Protein AF-A0A2D0PN20-F1 (afdb_monomer)

Nearest PDB structures (foldseek):
  1emr-assembly1_A  TM=6.511E-01  e=1.820E-01  Homo sapiens
  1pvh-assembly2_D  TM=5.174E-01  e=8.884E-02  Homo sapiens
  1cd9-assembly1_C  TM=5.847E-01  e=3.552E-01  Homo sapiens
  1f6f-assembly1_A  TM=6.148E-01  e=8.808E-01  Ovis aries
  8g04-assembly1_A  TM=5.103E-01  e=4.100E-01  Homo sapiens

Solvent-accessible surface area (backbone atoms only — not comparable to full-atom values): 10535 Å² total; per-residue (Å²): 135,88,81,82,86,83,80,88,82,82,89,74,88,82,78,100,80,84,84,82,83,77,60,65,65,61,40,36,41,52,45,42,54,51,48,54,52,43,43,54,54,50,53,50,46,58,71,67,55,81,62,95,54,74,77,84,81,61,68,47,72,62,36,49,66,59,83,89,50,59,67,76,56,31,28,32,36,45,28,27,20,52,53,37,50,50,55,50,50,52,55,45,58,78,45,26,70,77,68,54,83,44,70,70,57,50,54,49,51,51,52,44,49,47,44,57,67,68,61,39,54,82,38,40,49,82,73,29,39,70,47,92,75,60,69,86,85,80,82,58,94,43,68,70,51,36,46,36,50,51,51,26,47,53,55,24,45,48,53,29,48,52,53,49,46,61,74,48,61,60,78,75,78,78,129

Secondary structure (DSSP, 8-state):
---PPPPP-------TT----SHHHHHHHHHHHHHHHHHHHHHHHHHH----S---S---GGG---TTS-HHHHHHHHHHHHHHHHHHHHHHHHTHHHH---HHHHHHHHHHHHIIIIISHHHHHHHT---SSPPPP---SSHHHHHHHHHHHHHHHHHHHHHHHHHT-------

pLDDT: mean 77.94, std 18.38, range [28.38, 95.31]

Organism: Ictalurus punctatus (NCBI:txid7998)

Structure (mmCIF, N/CA/C/O backbone):
data_AF-A0A2D0PN20-F1
#
_entry.id   AF-A0A2D0PN20-F1
#
loop_
_atom_site.group_PDB
_atom_site.id
_atom_site.type_symbol
_atom_site.label_atom_id
_atom_site.label_alt_id
_atom_site.label_comp_id
_atom_site.label_asym_id
_atom_site.label_entity_id
_atom_site.label_seq_id
_atom_site.pdbx_PDB_ins_code
_atom_site.Cartn_x
_atom_site.Cartn_y
_atom_site.Cartn_z
_atom_site.occupancy
_atom_site.B_iso_or_equiv
_atom_site.auth_seq_id
_atom_site.auth_comp_id
_atom_site.auth_asym_id
_atom_site.auth_atom_id
_atom_site.pdbx_PDB_model_num
ATOM 1 N N . MET A 1 1 ? 5.481 -19.604 -52.272 1.00 35.75 1 MET A N 1
ATOM 2 C CA . MET A 1 1 ? 6.838 -19.919 -51.762 1.00 35.75 1 MET A CA 1
ATOM 3 C C . MET A 1 1 ? 7.525 -18.580 -51.508 1.00 35.75 1 MET A C 1
ATOM 5 O O . MET A 1 1 ? 7.589 -17.804 -52.445 1.00 35.75 1 MET A O 1
ATOM 9 N N . LYS A 1 2 ? 7.592 -18.140 -50.236 1.00 34.41 2 LYS A N 1
ATOM 10 C CA . LYS A 1 2 ? 8.818 -17.993 -49.400 1.00 34.41 2 LYS A CA 1
ATOM 11 C C . LYS A 1 2 ? 9.885 -17.105 -50.079 1.00 34.41 2 LYS A C 1
ATOM 13 O O . LYS A 1 2 ? 10.262 -17.410 -51.193 1.00 34.41 2 LYS A O 1
ATOM 18 N N . SER A 1 3 ? 10.454 -16.057 -49.487 1.00 28.38 3 SER A N 1
ATOM 19 C CA . SER A 1 3 ? 10.597 -15.696 -48.075 1.00 28.38 3 SER A CA 1
ATOM 20 C C . SER A 1 3 ? 10.921 -14.203 -47.955 1.00 28.38 3 SER A C 1
ATOM 22 O O . SER A 1 3 ? 11.644 -13.651 -48.781 1.00 28.38 3 SER A O 1
ATOM 24 N N . THR A 1 4 ? 10.378 -13.592 -46.909 1.00 35.66 4 THR 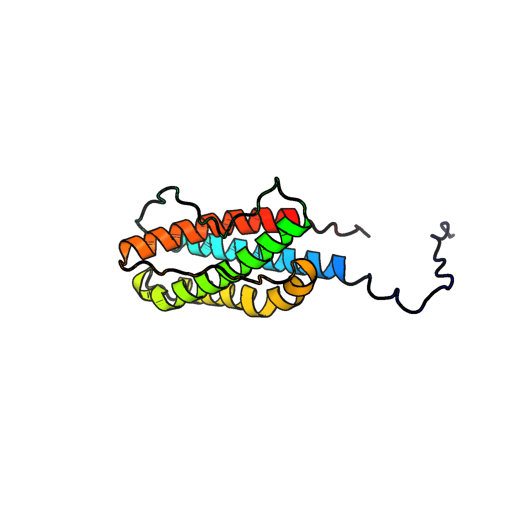A N 1
ATOM 25 C CA . THR A 1 4 ? 10.538 -12.210 -46.456 1.00 35.66 4 THR A CA 1
ATOM 26 C C . THR A 1 4 ? 11.979 -11.908 -46.033 1.00 35.66 4 THR A C 1
ATOM 28 O O . THR A 1 4 ? 12.693 -12.791 -45.553 1.00 35.66 4 THR A O 1
ATOM 31 N N . ALA A 1 5 ? 12.381 -10.652 -46.234 1.00 36.41 5 ALA A N 1
ATOM 32 C CA . ALA A 1 5 ? 13.691 -10.090 -45.936 1.00 36.41 5 ALA A CA 1
ATOM 33 C C . ALA A 1 5 ? 14.090 -10.238 -44.458 1.00 36.41 5 ALA A C 1
ATOM 35 O O . ALA A 1 5 ? 13.282 -10.030 -43.554 1.00 36.41 5 ALA A O 1
ATOM 36 N N . GLY A 1 6 ? 15.357 -10.596 -44.241 1.00 30.31 6 GLY A N 1
ATOM 37 C CA . GLY A 1 6 ? 15.961 -10.778 -42.929 1.00 30.31 6 GLY A CA 1
ATOM 38 C C . GLY A 1 6 ? 16.203 -9.454 -42.209 1.00 30.31 6 GLY A C 1
ATOM 39 O O . GLY A 1 6 ? 16.806 -8.532 -42.756 1.00 30.31 6 GLY A O 1
ATOM 40 N N . ILE A 1 7 ? 15.758 -9.396 -40.956 1.00 39.28 7 ILE A N 1
ATOM 41 C CA . ILE A 1 7 ? 16.141 -8.366 -39.996 1.00 39.28 7 ILE A CA 1
ATOM 42 C C . ILE A 1 7 ? 17.570 -8.666 -39.527 1.00 39.28 7 ILE A C 1
ATOM 44 O O . ILE A 1 7 ? 17.903 -9.783 -39.129 1.00 39.28 7 ILE A O 1
ATOM 48 N N . GLN A 1 8 ? 18.416 -7.644 -39.633 1.00 37.28 8 GLN A N 1
ATOM 49 C CA . GLN A 1 8 ? 19.824 -7.626 -39.255 1.00 37.28 8 GLN A CA 1
ATOM 50 C C . GLN A 1 8 ? 20.037 -8.114 -37.816 1.00 37.28 8 GLN A C 1
ATOM 52 O O . GLN A 1 8 ? 19.572 -7.495 -36.865 1.00 37.28 8 GLN A O 1
ATOM 57 N N . THR A 1 9 ? 20.829 -9.173 -37.660 1.00 39.31 9 THR A N 1
ATOM 58 C CA . THR A 1 9 ? 21.529 -9.483 -36.407 1.00 39.31 9 THR A CA 1
ATOM 59 C C . THR A 1 9 ? 23.022 -9.359 -36.684 1.00 39.31 9 THR A C 1
ATOM 61 O O . THR A 1 9 ? 23.657 -10.290 -37.171 1.00 39.31 9 THR A O 1
ATOM 64 N N . LEU A 1 10 ? 23.577 -8.175 -36.430 1.00 37.03 10 LEU A N 1
ATOM 65 C CA . LEU A 1 10 ? 25.018 -7.923 -36.433 1.00 37.03 10 LEU A CA 1
ATOM 66 C C . LEU A 1 10 ? 25.465 -7.730 -34.981 1.00 37.03 10 LEU A C 1
ATOM 68 O O . LEU A 1 10 ? 25.629 -6.614 -34.501 1.00 37.03 10 LEU A O 1
ATOM 72 N N . CYS A 1 11 ? 25.670 -8.843 -34.275 1.00 35.62 11 CYS A N 1
ATOM 73 C CA . CYS A 1 11 ? 26.543 -8.871 -33.105 1.00 35.62 11 CYS A CA 1
ATOM 74 C C . CYS A 1 11 ? 27.987 -8.965 -33.610 1.00 35.62 11 CYS A C 1
ATOM 76 O O . CYS A 1 11 ? 28.520 -10.061 -33.768 1.00 35.62 11 CYS A O 1
ATOM 78 N N . PHE A 1 12 ? 28.615 -7.824 -33.901 1.00 34.50 12 PHE A N 1
ATOM 79 C CA . PHE A 1 12 ? 30.047 -7.762 -34.196 1.00 34.50 12 PHE A CA 1
ATOM 80 C C . PHE A 1 12 ? 30.792 -7.067 -33.051 1.00 34.50 12 PHE A C 1
ATOM 82 O O . PHE A 1 12 ? 30.766 -5.851 -32.907 1.00 34.50 12 PHE A O 1
ATOM 89 N N . VAL A 1 13 ? 31.391 -7.919 -32.216 1.00 42.25 13 VAL A N 1
ATOM 90 C CA . VAL A 1 13 ? 32.684 -7.795 -31.526 1.00 42.25 13 VAL A CA 1
ATOM 91 C C . VAL A 1 13 ? 33.140 -6.374 -31.173 1.00 42.25 13 VAL A C 1
ATOM 93 O O . VAL A 1 13 ? 33.727 -5.701 -32.010 1.00 42.25 13 VAL A O 1
ATOM 96 N N . LEU A 1 14 ? 32.990 -5.990 -29.898 1.00 34.03 14 LEU A N 1
ATOM 97 C CA . LEU A 1 14 ? 34.006 -5.291 -29.092 1.00 34.03 14 LEU A CA 1
ATOM 98 C C . LEU A 1 14 ? 33.552 -5.250 -27.617 1.00 34.03 14 LEU A C 1
ATOM 100 O O . LEU A 1 14 ? 32.503 -4.709 -27.289 1.00 34.03 14 LEU A O 1
ATOM 104 N N . SER A 1 15 ? 34.399 -5.780 -26.731 1.00 34.94 15 SER A N 1
ATOM 105 C CA . SER A 1 15 ? 34.344 -5.723 -25.257 1.00 34.94 15 SER A CA 1
ATOM 106 C C . SER A 1 15 ? 33.316 -6.609 -24.515 1.00 34.94 15 SER A C 1
ATOM 108 O O . SER A 1 15 ? 32.113 -6.620 -24.753 1.00 34.94 15 SER A O 1
ATOM 110 N N . VAL A 1 16 ? 33.854 -7.381 -23.573 1.00 40.75 16 VAL A N 1
ATOM 111 C CA . VAL A 1 16 ? 33.276 -8.518 -22.838 1.00 40.75 16 VAL A CA 1
ATOM 112 C C . VAL A 1 16 ? 32.323 -8.069 -21.715 1.00 40.75 16 VAL A C 1
ATOM 114 O O . VAL A 1 16 ? 32.482 -8.478 -20.577 1.00 40.75 16 VAL A O 1
ATOM 117 N N . ASN A 1 17 ? 31.340 -7.200 -21.977 1.00 38.25 17 ASN A N 1
ATOM 118 C CA . ASN A 1 17 ? 30.408 -6.772 -20.913 1.00 38.25 17 ASN A CA 1
ATOM 119 C C . ASN A 1 17 ? 28.983 -6.405 -21.363 1.00 38.25 17 ASN A C 1
ATOM 121 O O . ASN A 1 17 ? 28.275 -5.710 -20.641 1.00 38.25 17 ASN A O 1
ATOM 125 N N . LEU A 1 18 ? 28.521 -6.881 -22.523 1.00 39.91 18 LEU A N 1
ATOM 126 C CA . LEU A 1 18 ? 27.201 -6.515 -23.058 1.00 39.91 18 LEU A CA 1
ATOM 127 C C . LEU A 1 18 ? 26.315 -7.74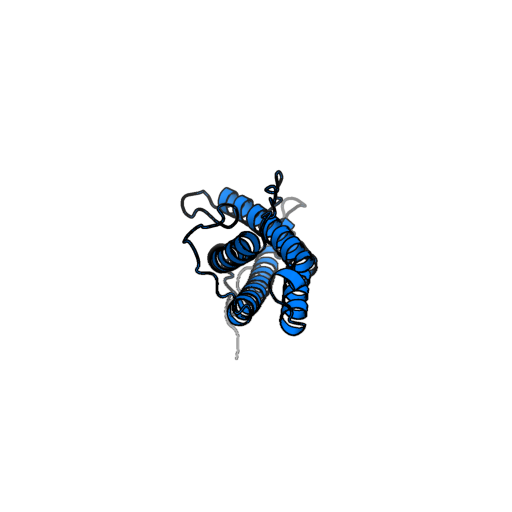2 -23.349 1.00 39.91 18 LEU A C 1
ATOM 129 O O . LEU A 1 18 ? 25.918 -7.998 -24.480 1.00 39.91 18 LEU A O 1
ATOM 133 N N . CYS A 1 19 ? 26.002 -8.524 -22.313 1.00 32.38 19 CYS A N 1
ATOM 134 C CA . CYS A 1 19 ? 24.980 -9.584 -22.372 1.00 32.38 19 CYS A CA 1
ATOM 135 C C . CYS A 1 19 ? 24.057 -9.594 -21.137 1.00 32.38 19 CYS A C 1
ATOM 137 O O . CYS A 1 19 ? 23.606 -10.644 -20.695 1.00 32.38 19 CYS A O 1
ATOM 139 N N . THR A 1 20 ? 23.745 -8.422 -20.576 1.00 39.88 20 THR A N 1
ATOM 140 C CA . THR A 1 20 ? 22.817 -8.262 -19.434 1.00 39.88 20 THR A CA 1
ATOM 141 C C . THR A 1 20 ? 21.672 -7.287 -19.733 1.00 39.88 20 THR A C 1
ATOM 143 O O . THR A 1 20 ? 21.263 -6.518 -18.870 1.00 39.88 20 THR A O 1
ATOM 146 N N . LEU A 1 21 ? 21.133 -7.288 -20.958 1.00 41.19 21 LEU A N 1
ATOM 147 C CA . LEU A 1 21 ? 20.121 -6.303 -21.384 1.00 41.19 21 LEU A CA 1
ATOM 148 C C . LEU A 1 21 ? 18.813 -6.894 -21.938 1.00 41.19 21 LEU A C 1
ATOM 150 O O . LEU A 1 21 ? 18.095 -6.216 -22.663 1.00 41.19 21 LEU A O 1
ATOM 154 N N . THR A 1 22 ? 18.444 -8.122 -21.559 1.00 45.03 22 THR A N 1
ATOM 155 C CA . THR A 1 22 ? 17.122 -8.698 -21.900 1.00 45.03 22 THR A CA 1
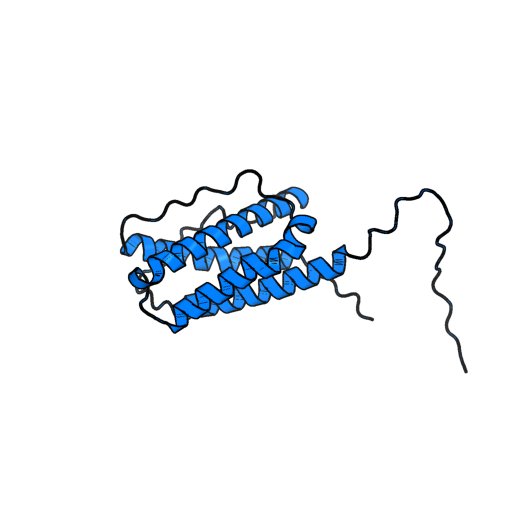ATOM 156 C C . THR A 1 22 ? 16.210 -8.966 -20.697 1.00 45.03 22 THR A C 1
ATOM 158 O O . THR A 1 22 ? 15.056 -9.332 -20.891 1.00 45.03 22 THR A O 1
ATOM 161 N N . ALA A 1 23 ? 16.672 -8.742 -19.460 1.00 47.22 23 ALA A N 1
ATOM 162 C CA . ALA A 1 23 ? 15.875 -8.995 -18.250 1.00 47.22 23 ALA A CA 1
ATOM 163 C C . ALA A 1 23 ? 14.908 -7.848 -17.880 1.00 47.22 23 ALA A C 1
ATOM 165 O O . ALA A 1 23 ? 13.854 -8.090 -17.299 1.00 47.22 23 ALA A O 1
ATOM 166 N N . PHE A 1 24 ? 15.214 -6.607 -18.274 1.00 60.50 24 PHE A N 1
ATOM 167 C CA . PHE A 1 24 ? 14.462 -5.422 -17.836 1.00 60.50 24 PHE A CA 1
ATOM 168 C C . PHE A 1 24 ? 12.978 -5.390 -1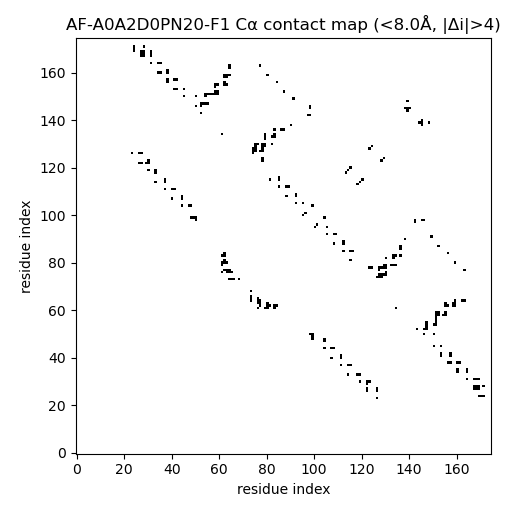8.253 1.00 60.50 24 PHE A C 1
ATOM 170 O O . PHE A 1 24 ? 12.150 -5.089 -17.395 1.00 60.50 24 PHE A O 1
ATOM 177 N N . PRO A 1 25 ? 12.587 -5.716 -19.503 1.00 68.69 25 PRO A N 1
ATOM 178 C CA . PRO A 1 25 ? 11.178 -5.651 -19.897 1.00 68.69 25 PRO A CA 1
ATOM 179 C C . PRO A 1 25 ? 10.328 -6.700 -19.174 1.00 68.69 25 PRO A C 1
ATOM 181 O O . PRO A 1 25 ? 9.267 -6.387 -18.652 1.00 68.69 25 PRO A O 1
ATOM 184 N N . ALA A 1 26 ? 10.815 -7.942 -19.082 1.00 76.62 26 ALA A N 1
ATOM 185 C CA . ALA A 1 26 ? 10.072 -9.028 -18.447 1.00 76.62 26 ALA A CA 1
ATOM 186 C C . ALA A 1 26 ? 9.855 -8.784 -16.945 1.00 76.62 26 ALA A C 1
ATOM 188 O O . ALA A 1 26 ? 8.772 -9.064 -16.429 1.00 76.62 26 ALA A O 1
ATOM 189 N N . ASP A 1 27 ? 10.857 -8.238 -16.253 1.00 81.25 27 ASP A N 1
ATOM 190 C CA . ASP A 1 27 ? 10.756 -7.914 -14.831 1.00 81.25 27 ASP A CA 1
ATOM 191 C C . ASP A 1 27 ? 9.783 -6.750 -14.581 1.00 81.25 27 ASP A C 1
ATOM 193 O O . ASP A 1 27 ? 8.983 -6.824 -13.646 1.00 81.25 27 ASP A O 1
ATOM 197 N N . LEU A 1 28 ? 9.759 -5.736 -15.458 1.00 81.88 28 LEU A N 1
ATOM 198 C CA . LEU A 1 28 ? 8.769 -4.649 -15.422 1.00 81.88 28 LEU A CA 1
ATOM 199 C C . LEU A 1 28 ? 7.334 -5.179 -15.547 1.00 81.88 28 LEU A C 1
ATOM 201 O O . LEU A 1 28 ? 6.494 -4.892 -14.693 1.00 81.88 28 LEU A O 1
ATOM 205 N N . CYS A 1 29 ? 7.062 -6.022 -16.546 1.00 84.12 29 CYS A N 1
ATOM 206 C CA . CYS A 1 29 ? 5.724 -6.583 -16.758 1.00 84.12 29 CYS A CA 1
ATOM 207 C C . CYS A 1 29 ?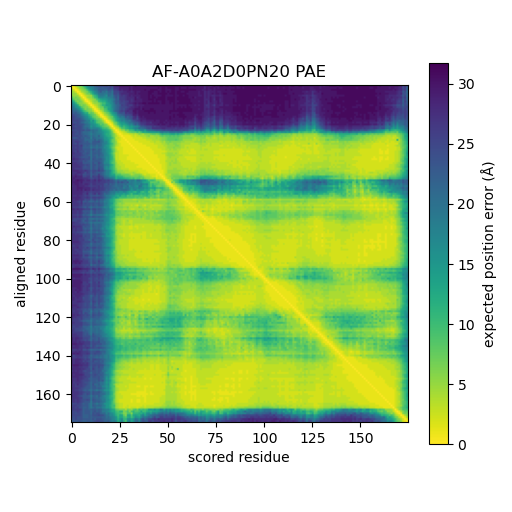 5.290 -7.492 -15.593 1.00 84.12 29 CYS A C 1
ATOM 209 O O . CYS A 1 29 ? 4.130 -7.477 -15.172 1.00 84.12 29 CYS A O 1
ATOM 211 N N . ARG A 1 30 ? 6.222 -8.264 -15.014 1.00 86.00 30 ARG A N 1
ATOM 212 C CA . ARG A 1 30 ? 5.951 -9.093 -13.826 1.00 86.00 30 ARG A CA 1
ATOM 213 C C . ARG A 1 30 ? 5.638 -8.243 -12.599 1.00 86.00 30 ARG A C 1
ATOM 215 O O . ARG A 1 30 ? 4.696 -8.567 -11.875 1.00 86.00 30 ARG A O 1
ATOM 222 N N . MET A 1 31 ? 6.380 -7.156 -12.377 1.00 87.81 31 MET A N 1
ATOM 223 C CA . MET A 1 31 ? 6.069 -6.194 -11.317 1.00 87.81 31 MET A CA 1
ATOM 224 C C . MET A 1 31 ? 4.688 -5.591 -11.509 1.00 87.81 31 MET A C 1
ATOM 226 O O . MET A 1 31 ? 3.887 -5.608 -10.578 1.00 87.81 31 MET A O 1
ATOM 230 N N . GLU A 1 32 ? 4.387 -5.106 -12.712 1.00 89.50 32 GLU A N 1
ATOM 231 C CA . GLU A 1 32 ? 3.095 -4.508 -13.031 1.00 89.50 32 GLU A CA 1
ATOM 232 C C . GLU A 1 32 ? 1.943 -5.481 -12.741 1.00 89.50 32 GLU A C 1
ATOM 234 O O . GLU A 1 32 ? 0.963 -5.114 -12.090 1.00 89.50 32 GLU A O 1
ATOM 239 N N . ALA A 1 33 ? 2.078 -6.749 -13.141 1.00 89.19 33 ALA A N 1
ATOM 240 C CA . ALA A 1 33 ? 1.084 -7.784 -12.869 1.00 89.19 33 ALA A CA 1
ATOM 241 C C . ALA A 1 33 ? 0.883 -8.038 -11.361 1.00 89.19 33 ALA A C 1
ATOM 243 O O . ALA A 1 33 ? -0.258 -8.159 -10.899 1.00 89.19 33 ALA A O 1
ATOM 244 N N . ILE A 1 34 ? 1.969 -8.091 -10.578 1.00 89.81 34 ILE A N 1
ATOM 245 C CA . ILE A 1 34 ? 1.902 -8.237 -9.115 1.00 89.81 34 ILE A CA 1
ATOM 246 C C . ILE A 1 34 ? 1.200 -7.025 -8.495 1.00 89.81 34 ILE A C 1
ATOM 248 O O . ILE A 1 34 ? 0.294 -7.198 -7.680 1.00 89.81 34 ILE A O 1
ATOM 252 N N . LEU A 1 35 ? 1.572 -5.812 -8.906 1.00 92.38 35 LEU A N 1
ATOM 253 C CA . LEU A 1 35 ? 1.024 -4.562 -8.380 1.00 92.38 35 LEU A CA 1
ATOM 254 C C . LEU A 1 35 ? -0.458 -4.391 -8.726 1.00 92.38 35 LEU A C 1
ATOM 256 O O . LEU A 1 35 ? -1.236 -4.013 -7.854 1.00 92.38 35 LEU A O 1
ATOM 260 N N . LYS A 1 36 ? -0.882 -4.745 -9.947 1.00 93.00 36 LYS A N 1
ATOM 261 C CA . LYS A 1 36 ? -2.304 -4.779 -10.337 1.00 93.00 36 LYS A CA 1
ATOM 262 C C . LYS A 1 36 ? -3.109 -5.708 -9.435 1.00 93.00 36 LYS A C 1
ATOM 264 O O . LYS A 1 36 ? -4.200 -5.350 -8.996 1.00 93.00 36 LYS A O 1
ATOM 269 N N . ARG A 1 37 ? -2.568 -6.891 -9.126 1.00 91.25 37 ARG A N 1
ATOM 270 C CA . ARG A 1 37 ? -3.225 -7.839 -8.222 1.00 91.25 37 ARG A CA 1
ATOM 271 C C . ARG A 1 37 ? -3.276 -7.315 -6.787 1.00 91.25 37 ARG A C 1
ATOM 273 O O . ARG A 1 37 ? -4.335 -7.375 -6.178 1.00 91.25 37 ARG A O 1
ATOM 280 N N . VAL A 1 38 ? -2.174 -6.773 -6.267 1.00 92.88 38 VAL A N 1
ATOM 281 C CA . VAL A 1 38 ? -2.129 -6.142 -4.936 1.00 92.88 38 VAL A CA 1
ATOM 282 C C . VAL A 1 38 ? -3.163 -5.022 -4.830 1.00 92.88 38 VAL A C 1
ATOM 284 O O . VAL A 1 38 ? -3.938 -5.000 -3.878 1.00 92.88 38 VAL A O 1
ATOM 287 N N . LYS A 1 39 ? -3.238 -4.147 -5.838 1.00 93.81 39 LYS A N 1
ATOM 288 C CA . LYS A 1 39 ? -4.228 -3.069 -5.907 1.00 93.81 39 LYS A CA 1
ATOM 289 C C . LYS A 1 39 ? -5.658 -3.612 -5.832 1.00 93.81 39 LYS A C 1
ATOM 291 O O . LYS A 1 39 ? -6.446 -3.152 -5.016 1.00 93.81 39 LYS A O 1
ATOM 296 N N . HIS A 1 40 ? -5.980 -4.623 -6.636 1.00 92.25 40 HIS A N 1
ATOM 297 C CA . HIS A 1 40 ? -7.306 -5.242 -6.636 1.00 92.25 40 HIS A CA 1
ATOM 298 C C . HIS A 1 40 ? -7.690 -5.843 -5.272 1.00 92.25 40 HIS A C 1
ATOM 300 O O . HIS A 1 40 ? -8.816 -5.665 -4.813 1.00 92.25 40 HIS A O 1
ATOM 306 N N . GLU A 1 41 ? -6.769 -6.530 -4.591 1.00 90.75 41 GLU A N 1
ATOM 307 C CA . GLU A 1 41 ? -7.044 -7.073 -3.253 1.00 90.75 41 GLU A CA 1
ATOM 308 C C . GLU A 1 41 ? -7.167 -5.967 -2.183 1.00 90.75 41 GLU A C 1
ATOM 310 O O . GLU A 1 41 ? -8.008 -6.078 -1.291 1.00 90.75 41 GLU A O 1
ATOM 315 N N . LEU A 1 42 ? -6.421 -4.859 -2.298 1.00 90.12 42 LEU A N 1
ATOM 316 C CA . LEU A 1 42 ? -6.596 -3.682 -1.432 1.00 90.12 42 LEU A CA 1
ATOM 317 C C . LEU A 1 42 ? -7.970 -3.023 -1.602 1.00 90.12 42 LEU A C 1
ATOM 319 O O . LEU A 1 42 ? -8.579 -2.619 -0.614 1.00 90.12 42 LEU A O 1
ATOM 323 N N . GLN A 1 43 ? -8.494 -2.959 -2.825 1.00 89.31 43 GLN A N 1
ATOM 324 C CA . GLN A 1 43 ? -9.845 -2.447 -3.077 1.00 89.31 43 GLN A CA 1
ATOM 325 C C . GLN A 1 43 ? -10.917 -3.337 -2.433 1.00 89.31 43 GLN A C 1
ATOM 327 O O . GLN A 1 43 ? -11.885 -2.836 -1.856 1.00 89.31 43 GLN A O 1
ATOM 332 N N . LYS A 1 44 ? -10.730 -4.666 -2.449 1.00 87.75 44 LYS A N 1
ATOM 333 C CA . LYS A 1 44 ? -11.611 -5.578 -1.702 1.00 87.75 44 LYS A CA 1
ATOM 334 C C . LYS A 1 44 ? -11.523 -5.339 -0.202 1.00 87.75 44 LYS A C 1
ATOM 336 O O . LYS A 1 44 ? -12.564 -5.297 0.451 1.00 87.75 44 LYS A O 1
ATOM 341 N N . LEU A 1 45 ? -10.311 -5.151 0.328 1.00 85.00 45 LEU A N 1
ATOM 342 C CA . LEU A 1 45 ? -10.107 -4.789 1.728 1.00 85.00 45 LEU A CA 1
ATOM 343 C C . LEU A 1 45 ? -10.896 -3.523 2.067 1.00 85.00 45 LEU A C 1
ATOM 345 O O . LEU A 1 45 ? -11.712 -3.576 2.978 1.00 85.00 45 LEU A O 1
ATOM 349 N N . GLN A 1 46 ? -10.749 -2.438 1.301 1.00 83.75 46 GLN A N 1
ATOM 350 C CA . GLN A 1 46 ? -11.528 -1.208 1.500 1.00 83.75 46 GLN A CA 1
ATOM 351 C C 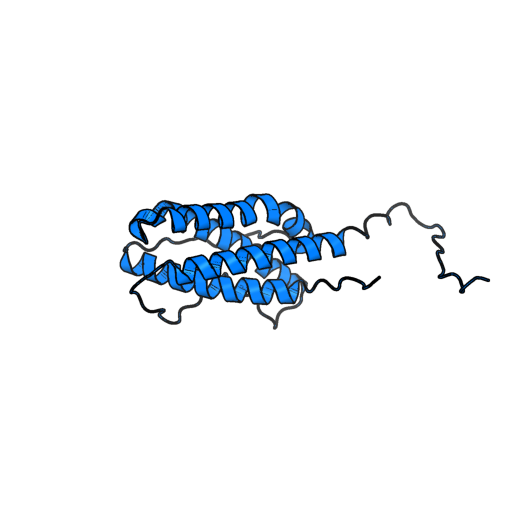. GLN A 1 46 ? -13.039 -1.459 1.513 1.00 83.75 46 GLN A C 1
ATOM 353 O O . GLN A 1 46 ? -13.730 -0.950 2.386 1.00 83.75 46 GLN A O 1
ATOM 358 N N . SER A 1 47 ? -13.556 -2.263 0.580 1.00 81.44 47 SER A N 1
ATOM 359 C CA . SER A 1 47 ? -14.994 -2.554 0.516 1.00 81.44 47 SER A CA 1
ATOM 360 C C . SER A 1 47 ? -15.512 -3.410 1.680 1.00 81.44 47 SER A C 1
ATOM 362 O O . SER A 1 47 ? -16.674 -3.288 2.053 1.00 81.44 47 SER A O 1
ATOM 364 N N . GLY A 1 48 ? -14.671 -4.286 2.242 1.00 77.00 48 GLY A N 1
ATOM 365 C CA . GLY A 1 48 ? -15.041 -5.200 3.327 1.00 77.00 48 GLY A CA 1
ATOM 366 C C . GLY A 1 48 ? -14.707 -4.678 4.729 1.00 77.00 48 GLY A C 1
ATOM 367 O O . GLY A 1 48 ? -15.272 -5.142 5.720 1.00 77.00 48 GLY A O 1
ATOM 368 N N . LEU A 1 49 ? -13.810 -3.697 4.826 1.00 74.00 49 LEU A N 1
ATOM 369 C CA . LEU A 1 49 ? -13.613 -2.870 6.006 1.00 74.00 49 LEU A CA 1
ATOM 370 C C . LEU A 1 49 ? -14.811 -1.918 6.094 1.00 74.00 49 LEU A C 1
ATOM 372 O O . LEU A 1 49 ? -14.721 -0.770 5.685 1.00 74.00 49 LEU A O 1
ATOM 376 N N . ASP A 1 50 ? -15.940 -2.389 6.628 1.00 64.19 50 ASP A N 1
ATOM 377 C CA . ASP A 1 50 ? -17.119 -1.570 6.959 1.00 64.19 50 ASP A CA 1
ATOM 378 C C . ASP A 1 50 ? -16.815 -0.614 8.137 1.00 64.19 50 ASP A C 1
ATOM 380 O O . ASP A 1 50 ? -17.388 -0.646 9.233 1.00 64.19 50 ASP A O 1
ATOM 384 N N . ILE A 1 51 ? -15.785 0.209 7.952 1.00 62.31 51 ILE A N 1
ATOM 385 C CA . ILE A 1 51 ? -15.317 1.190 8.90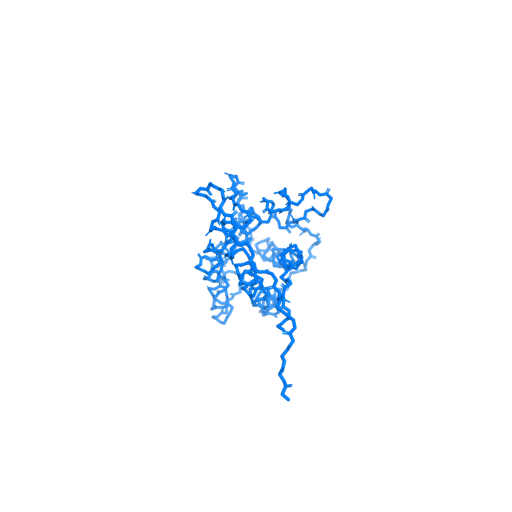5 1.00 62.31 51 ILE A CA 1
ATOM 386 C C . ILE A 1 51 ? -16.286 2.366 8.808 1.00 62.31 51 ILE A C 1
ATOM 388 O O . ILE A 1 51 ? -16.231 3.177 7.889 1.00 62.31 51 ILE A O 1
ATOM 392 N N . HIS A 1 52 ? -17.142 2.505 9.819 1.00 64.56 52 HIS A N 1
ATOM 393 C CA . HIS A 1 52 ? -18.041 3.649 10.011 1.00 64.56 52 HIS A CA 1
ATOM 394 C C . HIS A 1 52 ? -17.284 4.940 10.404 1.00 64.56 52 HIS A C 1
ATOM 396 O O . HIS A 1 52 ? -17.741 5.731 11.229 1.00 64.56 52 HIS A O 1
ATOM 402 N N . VAL A 1 53 ? -16.082 5.147 9.865 1.00 64.62 53 VAL A N 1
ATOM 403 C CA . VAL A 1 53 ? -15.239 6.317 10.101 1.00 64.62 53 VAL A CA 1
ATOM 404 C C . VAL A 1 53 ? -15.006 6.976 8.755 1.00 64.62 53 VAL A C 1
ATOM 406 O O . VAL A 1 53 ? -14.464 6.369 7.837 1.00 64.62 53 VAL A O 1
ATOM 409 N N . LYS A 1 54 ? -15.451 8.226 8.626 1.00 63.06 54 LYS A N 1
ATOM 410 C CA . LYS A 1 54 ? -15.272 8.985 7.390 1.00 63.06 54 LYS A CA 1
ATOM 411 C C . LYS A 1 54 ? -13.785 9.230 7.140 1.00 63.06 54 LYS A C 1
ATOM 413 O O . LYS A 1 54 ? -13.058 9.653 8.045 1.00 63.06 54 LYS A O 1
ATOM 418 N N . HIS A 1 55 ? -13.385 9.043 5.884 1.00 66.06 55 HIS A N 1
ATOM 419 C CA . HIS A 1 55 ? -12.167 9.626 5.336 1.00 66.06 55 HIS A CA 1
ATOM 420 C C . HIS A 1 55 ? -12.115 11.116 5.698 1.00 66.06 55 HIS A C 1
ATOM 422 O O . HIS A 1 55 ? -13.095 11.836 5.489 1.00 66.06 55 HIS A O 1
ATOM 428 N N . ASN A 1 56 ? -10.999 11.576 6.260 1.00 72.44 56 ASN A N 1
ATOM 429 C CA . ASN A 1 56 ? -10.816 12.988 6.611 1.00 72.44 56 ASN A CA 1
ATOM 430 C C . ASN A 1 56 ? -10.096 13.791 5.517 1.00 72.44 56 ASN A C 1
ATOM 432 O O . ASN A 1 56 ? -9.891 14.986 5.699 1.00 72.44 56 ASN A O 1
ATOM 436 N N . GLY A 1 57 ? -9.731 13.170 4.390 1.00 72.44 57 GLY A N 1
ATOM 437 C CA . GLY A 1 57 ? -8.999 13.851 3.320 1.00 72.44 57 GLY A CA 1
ATOM 438 C C . GLY A 1 57 ? -7.482 13.863 3.506 1.00 72.44 57 GLY A C 1
ATOM 439 O O . GLY A 1 57 ? -6.789 14.415 2.653 1.00 72.44 57 GLY A O 1
ATOM 440 N N . GLU A 1 58 ? -6.952 13.293 4.592 1.00 80.38 58 GLU A N 1
ATOM 441 C CA . GLU A 1 58 ? -5.510 13.255 4.824 1.00 80.38 58 GLU A CA 1
ATOM 442 C C . GLU A 1 58 ? -4.862 12.153 3.990 1.00 80.38 58 GLU A C 1
ATOM 444 O O . GLU A 1 58 ? -5.098 10.964 4.196 1.00 80.38 58 GLU A O 1
ATOM 449 N N . PHE A 1 59 ? -3.990 12.561 3.072 1.00 80.50 59 PHE A N 1
ATOM 450 C CA . PHE A 1 59 ? -3.170 11.633 2.311 1.00 80.50 59 PHE A CA 1
ATOM 451 C C . PHE A 1 59 ? -1.876 11.308 3.047 1.00 80.50 59 PHE A C 1
ATOM 453 O O . PHE A 1 59 ? -1.213 12.182 3.610 1.00 80.50 59 PHE A O 1
ATOM 460 N N . ILE A 1 60 ? -1.451 10.053 2.952 1.00 88.19 60 ILE A N 1
ATOM 461 C CA . ILE A 1 60 ? -0.147 9.647 3.456 1.00 88.19 60 ILE A CA 1
ATOM 462 C C . ILE A 1 60 ? 0.920 10.035 2.432 1.00 88.19 60 ILE A C 1
ATOM 464 O O . ILE A 1 60 ? 1.075 9.389 1.400 1.00 88.19 60 ILE A O 1
ATOM 468 N N . HIS A 1 61 ? 1.697 11.077 2.736 1.00 86.94 61 HIS A N 1
ATOM 469 C CA . HIS A 1 61 ? 2.730 11.616 1.840 1.00 86.94 61 HIS A CA 1
ATOM 470 C C . HIS A 1 61 ? 3.782 10.591 1.393 1.00 86.94 61 HIS A C 1
ATOM 472 O O . HIS A 1 61 ? 4.333 10.712 0.302 1.00 86.94 61 HIS A O 1
ATOM 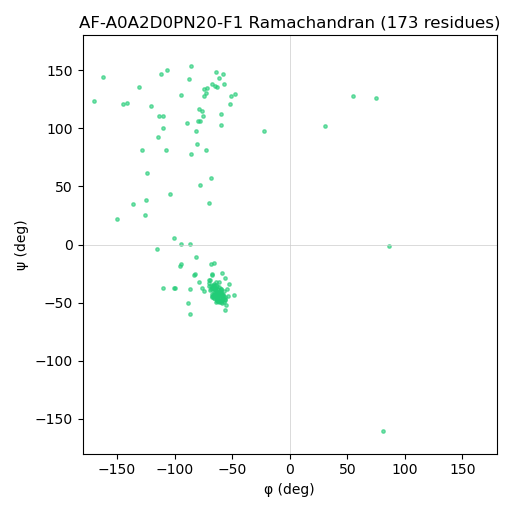478 N N . HIS A 1 62 ? 4.055 9.570 2.208 1.00 88.88 62 HIS A N 1
ATOM 479 C CA . HIS A 1 62 ? 4.980 8.490 1.851 1.00 88.88 62 HIS A CA 1
ATOM 480 C C . HIS A 1 62 ? 4.462 7.591 0.719 1.00 88.88 62 HIS A C 1
ATOM 482 O O . HIS A 1 62 ? 5.248 6.886 0.096 1.00 88.88 62 HIS A O 1
ATOM 488 N N . LEU A 1 63 ? 3.161 7.645 0.428 1.00 91.00 63 LEU A N 1
ATOM 489 C CA . LEU A 1 63 ? 2.483 6.935 -0.652 1.00 91.00 63 LEU A CA 1
ATOM 490 C C . LEU A 1 63 ? 2.174 7.891 -1.815 1.00 91.00 63 LEU A C 1
ATOM 492 O O . LEU A 1 63 ? 1.080 7.897 -2.371 1.00 91.00 63 LEU A O 1
ATOM 496 N N . MET A 1 64 ? 3.137 8.737 -2.183 1.00 89.88 64 MET A N 1
ATOM 497 C CA . MET A 1 64 ? 3.022 9.627 -3.338 1.00 89.88 64 MET A CA 1
ATOM 498 C C . MET A 1 64 ? 4.253 9.536 -4.234 1.00 89.88 64 MET A C 1
ATOM 500 O O . MET A 1 64 ? 5.391 9.588 -3.766 1.00 89.88 64 MET A O 1
ATOM 504 N N . ILE A 1 65 ? 4.012 9.472 -5.543 1.00 90.69 65 ILE A N 1
ATOM 505 C CA . ILE A 1 65 ? 5.043 9.585 -6.576 1.00 90.69 65 ILE A CA 1
ATOM 506 C C . ILE A 1 65 ? 4.830 10.925 -7.277 1.00 90.69 65 ILE A C 1
ATOM 508 O O . ILE A 1 65 ? 3.834 11.134 -7.969 1.00 90.69 65 ILE A O 1
ATOM 512 N N . SER A 1 66 ? 5.750 11.867 -7.075 1.00 88.25 66 SER A N 1
ATOM 513 C CA . SER A 1 66 ? 5.622 13.189 -7.687 1.00 88.25 66 SER A CA 1
ATOM 514 C C . SER A 1 66 ? 5.985 13.146 -9.172 1.00 88.25 66 SER A C 1
ATOM 516 O O . SER A 1 66 ? 7.148 12.959 -9.530 1.00 88.25 66 SER A O 1
ATOM 518 N N . LYS A 1 67 ? 4.997 13.406 -10.035 1.00 86.75 67 LYS A N 1
ATOM 519 C CA . LYS A 1 67 ? 5.155 13.443 -11.502 1.00 86.75 67 LYS A CA 1
ATOM 520 C C . LYS A 1 67 ? 6.048 14.587 -11.996 1.00 86.75 67 LYS A C 1
ATOM 522 O O . LYS A 1 67 ? 6.492 14.557 -13.136 1.00 86.75 67 LYS A O 1
ATOM 527 N N . SER A 1 68 ? 6.321 15.587 -11.154 1.00 89.00 68 SER A N 1
ATOM 528 C CA . SER A 1 68 ? 7.225 16.698 -11.482 1.00 89.00 68 SER A CA 1
ATOM 529 C C . SER A 1 68 ? 8.709 16.360 -11.308 1.00 89.00 68 SER A C 1
ATOM 531 O O . SER A 1 68 ? 9.559 17.146 -11.722 1.00 89.00 68 SER A O 1
ATOM 533 N N . LEU A 1 69 ? 9.040 15.220 -10.688 1.00 87.00 69 LEU A N 1
ATOM 534 C CA . LEU A 1 69 ? 10.425 14.801 -10.479 1.00 87.00 69 LEU A CA 1
ATOM 535 C C . LEU A 1 69 ? 10.977 14.050 -11.702 1.00 87.00 69 LEU A C 1
ATOM 537 O O . LEU A 1 69 ? 10.219 13.391 -12.409 1.00 87.00 69 LEU A O 1
ATOM 541 N N . PRO A 1 70 ? 12.300 14.056 -11.939 1.00 89.25 70 PRO A N 1
ATOM 542 C CA . PRO A 1 70 ? 12.935 13.158 -12.901 1.00 89.25 70 PRO A CA 1
ATOM 543 C C . PRO A 1 70 ? 12.670 11.678 -12.583 1.00 89.25 70 PRO A C 1
ATOM 545 O O . PRO A 1 70 ? 12.650 11.285 -11.415 1.00 89.25 70 PRO A O 1
ATOM 548 N N . THR A 1 71 ? 12.563 10.830 -13.610 1.00 87.62 71 THR A N 1
ATOM 549 C CA . THR A 1 71 ? 12.253 9.390 -13.482 1.00 87.62 71 THR A CA 1
ATOM 550 C C . THR A 1 71 ? 13.095 8.642 -12.435 1.00 87.62 71 THR A C 1
ATOM 552 O O . THR A 1 71 ? 12.510 7.920 -11.629 1.00 87.62 71 THR A O 1
ATOM 555 N N . PRO A 1 72 ? 14.429 8.834 -12.326 1.00 87.25 72 PRO A N 1
ATOM 556 C CA . PRO A 1 72 ? 15.213 8.153 -11.291 1.00 87.25 72 PRO A CA 1
ATOM 557 C C . PRO A 1 72 ? 14.783 8.508 -9.860 1.00 87.25 72 PRO A C 1
ATOM 559 O O . PRO A 1 72 ? 14.878 7.682 -8.957 1.00 87.25 72 PRO A O 1
ATOM 562 N N . GLN A 1 73 ? 14.311 9.738 -9.638 1.00 88.62 73 GLN A N 1
ATOM 563 C CA . GLN A 1 73 ? 13.787 10.162 -8.340 1.00 88.62 73 GLN A CA 1
ATOM 564 C C . GLN A 1 73 ? 12.382 9.599 -8.105 1.00 88.62 73 GLN A C 1
ATOM 566 O O . GLN A 1 73 ? 12.100 9.165 -6.993 1.00 88.62 73 GLN A O 1
ATOM 571 N N . GLN A 1 74 ? 11.544 9.516 -9.145 1.00 90.38 74 GLN A N 1
ATOM 572 C CA . GLN A 1 74 ? 10.241 8.846 -9.061 1.00 90.38 74 GLN A CA 1
ATOM 573 C C . GLN A 1 74 ? 10.385 7.369 -8.665 1.00 90.38 74 GLN A C 1
ATOM 575 O O . GLN A 1 74 ? 9.673 6.908 -7.776 1.00 90.38 74 GLN A O 1
ATOM 580 N N . TYR A 1 75 ? 11.353 6.647 -9.240 1.00 90.00 75 TYR A N 1
ATOM 581 C CA . TYR A 1 75 ? 11.647 5.260 -8.864 1.00 90.00 75 TYR A CA 1
ATOM 582 C C . TYR A 1 75 ? 12.120 5.116 -7.415 1.00 90.00 75 TYR A C 1
ATOM 584 O O . TYR A 1 75 ? 11.636 4.235 -6.706 1.00 90.00 75 TYR A O 1
ATOM 592 N N . LYS A 1 76 ? 12.977 6.021 -6.924 1.00 88.69 76 LYS A N 1
ATOM 593 C CA . LYS A 1 76 ? 13.359 6.040 -5.501 1.00 88.69 76 LYS A CA 1
ATOM 594 C C . LYS A 1 76 ? 12.159 6.296 -4.587 1.00 88.69 76 LYS A C 1
ATOM 596 O O . LYS A 1 76 ? 11.998 5.604 -3.583 1.00 88.69 76 LYS A O 1
ATOM 601 N N . SER A 1 77 ? 11.297 7.253 -4.938 1.00 90.00 77 SER A N 1
ATOM 602 C CA . SER A 1 77 ? 10.049 7.507 -4.210 1.00 90.00 77 SER A CA 1
ATOM 603 C C . SER A 1 77 ? 9.136 6.280 -4.214 1.00 90.00 77 SER A C 1
ATOM 605 O O . SER A 1 77 ? 8.595 5.932 -3.169 1.00 90.00 77 SER A O 1
ATOM 607 N N . ALA A 1 78 ? 9.024 5.576 -5.342 1.00 92.12 78 ALA A N 1
ATOM 608 C CA . ALA A 1 78 ? 8.272 4.330 -5.442 1.00 92.12 78 ALA A CA 1
ATOM 609 C C . ALA A 1 78 ? 8.854 3.214 -4.561 1.00 92.12 78 ALA A C 1
ATOM 611 O O . ALA A 1 78 ? 8.107 2.557 -3.838 1.00 92.12 78 ALA A O 1
ATOM 612 N N . ALA A 1 79 ? 10.178 3.025 -4.555 1.00 90.62 79 ALA A N 1
ATOM 613 C CA . ALA A 1 79 ? 10.833 2.056 -3.677 1.00 90.62 79 ALA A CA 1
ATOM 614 C C . ALA A 1 79 ? 10.531 2.344 -2.194 1.00 90.62 79 ALA A C 1
ATOM 616 O O . ALA A 1 79 ? 10.206 1.434 -1.430 1.00 90.62 79 ALA A O 1
ATOM 617 N N . CYS A 1 80 ? 10.584 3.616 -1.787 1.00 90.88 80 CYS A N 1
ATOM 618 C CA . CYS A 1 80 ? 10.245 4.019 -0.424 1.00 90.88 80 CYS A CA 1
ATOM 619 C C . CYS A 1 80 ? 8.757 3.878 -0.096 1.00 90.88 80 CYS A C 1
ATOM 621 O O . CYS A 1 80 ? 8.427 3.427 1.001 1.00 90.88 80 CYS A O 1
ATOM 623 N N . GLY A 1 81 ? 7.867 4.203 -1.035 1.00 93.19 81 GLY A N 1
ATOM 624 C CA . GLY A 1 81 ? 6.428 4.024 -0.865 1.00 93.19 81 GLY A CA 1
ATOM 625 C C . GLY A 1 81 ? 6.039 2.556 -0.703 1.00 93.19 81 GLY A C 1
ATOM 626 O O . GLY A 1 81 ? 5.263 2.232 0.192 1.00 93.19 81 GLY A O 1
ATOM 627 N N . LEU A 1 82 ? 6.648 1.647 -1.473 1.00 92.00 82 LEU A N 1
ATOM 628 C CA . LEU A 1 82 ? 6.451 0.202 -1.308 1.00 92.00 82 LEU A CA 1
ATOM 629 C C . LEU A 1 82 ? 6.944 -0.299 0.053 1.00 92.00 82 LEU A C 1
ATOM 631 O O . LEU A 1 82 ? 6.230 -1.043 0.720 1.00 92.00 82 LEU A O 1
ATOM 635 N N . SER A 1 83 ? 8.126 0.145 0.494 1.00 90.31 83 SER A N 1
ATOM 636 C CA . SER A 1 83 ? 8.648 -0.217 1.819 1.00 90.31 83 SER A CA 1
ATOM 637 C C . SER A 1 83 ? 7.751 0.296 2.951 1.00 90.31 83 SER A C 1
ATOM 639 O O . SER A 1 83 ? 7.536 -0.403 3.940 1.00 90.31 83 SER A O 1
ATOM 641 N N . TYR A 1 84 ? 7.200 1.503 2.809 1.00 92.06 84 TYR A N 1
ATOM 642 C CA . TYR A 1 84 ? 6.228 2.034 3.758 1.00 92.06 84 TYR A CA 1
ATOM 643 C C . TYR A 1 84 ? 4.927 1.226 3.749 1.00 92.06 84 TYR A C 1
ATOM 645 O O . TYR A 1 84 ? 4.424 0.875 4.813 1.00 92.06 84 TYR A O 1
ATOM 653 N N . MET A 1 85 ? 4.404 0.907 2.561 1.00 93.12 85 MET A N 1
ATOM 654 C CA . MET A 1 85 ? 3.178 0.129 2.387 1.00 93.12 85 MET A CA 1
ATOM 655 C C . MET A 1 85 ? 3.276 -1.247 3.044 1.00 93.12 85 MET A C 1
ATOM 657 O O . MET A 1 85 ? 2.357 -1.642 3.754 1.00 93.12 85 MET A O 1
ATOM 661 N N . GLU A 1 86 ? 4.397 -1.945 2.856 1.00 91.00 86 GLU A N 1
ATOM 662 C CA . GLU A 1 86 ? 4.676 -3.227 3.508 1.00 91.00 86 GLU A CA 1
ATOM 663 C C . GLU A 1 86 ? 4.579 -3.104 5.035 1.00 91.00 86 GLU A C 1
ATOM 665 O O . GLU A 1 86 ? 3.765 -3.785 5.657 1.00 91.00 86 GLU A O 1
ATOM 670 N N . LYS A 1 87 ? 5.343 -2.180 5.633 1.00 90.44 87 LYS A N 1
ATOM 671 C CA . LYS A 1 87 ? 5.352 -1.969 7.091 1.00 90.44 87 LYS A CA 1
ATOM 672 C C . LYS A 1 87 ? 3.981 -1.573 7.634 1.00 90.44 87 LYS A C 1
ATOM 674 O O . LYS A 1 87 ? 3.593 -2.009 8.712 1.00 90.44 87 LYS A O 1
ATOM 679 N N . ALA A 1 88 ? 3.258 -0.730 6.903 1.00 92.00 88 ALA A N 1
ATOM 680 C CA . ALA A 1 88 ? 1.927 -0.286 7.286 1.00 92.00 88 ALA A CA 1
ATOM 681 C C . ALA A 1 88 ? 0.920 -1.432 7.284 1.00 92.00 88 ALA A C 1
ATOM 683 O O . ALA A 1 88 ? 0.160 -1.561 8.239 1.00 92.00 88 ALA A O 1
ATOM 684 N N . LEU A 1 89 ? 0.947 -2.293 6.267 1.00 91.75 89 LEU A N 1
ATOM 685 C CA . LEU A 1 89 ? 0.081 -3.468 6.216 1.00 91.75 89 LEU A CA 1
ATOM 686 C C . LEU A 1 89 ? 0.381 -4.449 7.347 1.00 91.75 89 LEU A C 1
ATOM 688 O O . LEU A 1 89 ? -0.556 -4.948 7.961 1.00 91.75 89 LEU A O 1
ATOM 692 N N . GLU A 1 90 ? 1.655 -4.691 7.659 1.00 90.25 90 GLU A N 1
ATOM 693 C CA . GLU A 1 90 ? 2.037 -5.523 8.806 1.00 90.25 90 GLU A CA 1
ATOM 694 C C . GLU A 1 90 ? 1.525 -4.946 10.126 1.00 90.25 90 GLU A C 1
ATOM 696 O O . GLU A 1 90 ? 1.031 -5.680 10.979 1.00 90.25 90 GLU A O 1
ATOM 701 N N . GLU A 1 91 ? 1.620 -3.630 10.307 1.00 91.38 91 GLU A N 1
ATOM 702 C CA . GLU A 1 91 ? 1.138 -2.997 11.530 1.00 91.38 91 GLU A CA 1
ATOM 703 C C . GLU A 1 91 ? -0.393 -3.021 11.632 1.00 91.38 91 GLU A C 1
ATOM 705 O O . GLU A 1 91 ? -0.934 -3.217 12.722 1.00 91.38 91 GLU A O 1
ATOM 710 N N . ILE A 1 92 ? -1.099 -2.883 10.503 1.00 89.38 92 ILE A N 1
ATOM 711 C CA . ILE A 1 92 ? -2.557 -3.043 10.443 1.00 89.38 92 ILE A CA 1
ATOM 712 C C . ILE A 1 92 ? -2.953 -4.478 10.771 1.00 89.38 92 ILE A C 1
ATOM 714 O O . ILE A 1 92 ? -3.884 -4.668 11.546 1.00 89.38 92 ILE A O 1
ATOM 718 N N . GLU A 1 93 ? -2.253 -5.473 10.225 1.00 88.38 93 GLU A N 1
ATOM 719 C CA . GLU A 1 93 ? -2.533 -6.894 10.453 1.00 88.38 93 GLU A CA 1
ATOM 720 C C . GLU A 1 93 ? -2.399 -7.261 11.939 1.00 88.38 93 GLU A C 1
ATOM 722 O O . GLU A 1 93 ? -3.340 -7.813 12.517 1.00 88.38 93 GLU A O 1
ATOM 727 N N . LYS A 1 94 ? -1.328 -6.812 12.612 1.00 88.69 94 LYS A N 1
ATOM 728 C CA . LYS A 1 94 ? -1.146 -6.994 14.069 1.00 88.69 94 LYS A CA 1
ATOM 729 C C . LYS A 1 94 ? -2.322 -6.463 14.888 1.00 88.69 94 LYS A C 1
ATOM 731 O O . LYS A 1 94 ? -2.704 -7.058 15.896 1.00 88.69 94 LYS A O 1
ATOM 736 N N . HIS A 1 95 ? -2.890 -5.336 14.468 1.00 86.69 95 HIS A N 1
ATOM 737 C CA . HIS A 1 95 ? -3.984 -4.659 15.164 1.00 86.69 95 HIS A CA 1
ATOM 738 C C . HIS A 1 95 ? -5.355 -4.932 14.545 1.00 86.69 95 HIS A C 1
ATOM 740 O O . HIS A 1 95 ? -6.355 -4.353 14.978 1.00 86.69 95 HIS A O 1
ATOM 746 N N . GLN A 1 96 ? -5.439 -5.818 13.555 1.00 81.38 96 GLN A N 1
ATOM 747 C CA . GLN A 1 96 ? -6.621 -5.944 12.719 1.00 81.38 96 GLN A CA 1
ATOM 748 C C . GLN A 1 96 ? -7.854 -6.296 13.537 1.00 81.38 96 GLN A C 1
ATOM 750 O O . GLN A 1 96 ? -8.908 -5.710 13.320 1.00 81.38 96 GLN A O 1
ATOM 755 N N . LYS A 1 97 ? -7.731 -7.181 14.531 1.00 81.62 97 LYS A N 1
ATOM 756 C CA . LYS A 1 97 ? -8.855 -7.577 15.395 1.00 81.62 97 LYS A CA 1
ATOM 757 C C . LYS A 1 97 ? -9.483 -6.396 16.151 1.00 81.62 97 LYS A C 1
ATOM 759 O O . LYS A 1 97 ? -10.658 -6.463 16.497 1.00 81.62 97 LYS A O 1
ATOM 764 N N . LEU A 1 98 ? -8.732 -5.312 16.376 1.00 79.19 98 LEU A N 1
ATOM 765 C CA . LEU A 1 98 ? -9.228 -4.060 16.968 1.00 79.19 98 LEU A CA 1
ATOM 766 C C . LEU A 1 98 ? -9.914 -3.151 15.932 1.00 79.19 98 LEU A C 1
ATOM 768 O O . LEU A 1 98 ? -10.764 -2.327 16.276 1.00 79.19 98 LEU A O 1
ATOM 772 N N . ILE A 1 99 ? -9.541 -3.291 14.661 1.00 75.75 99 ILE A N 1
ATOM 773 C CA . ILE A 1 99 ? -10.055 -2.509 13.533 1.00 75.75 99 ILE A CA 1
ATOM 774 C C . ILE A 1 99 ? -11.328 -3.167 12.992 1.00 75.75 99 ILE A C 1
ATOM 776 O O . ILE A 1 99 ? -12.399 -2.556 13.028 1.00 75.75 99 ILE A O 1
ATOM 780 N N . VAL A 1 100 ? -11.223 -4.421 12.549 1.00 79.06 100 VAL A N 1
ATOM 781 C CA . VAL A 1 100 ? -12.309 -5.268 12.048 1.00 79.06 100 VAL A CA 1
ATOM 782 C C . VAL A 1 100 ? -12.058 -6.722 12.453 1.00 79.06 100 VAL A C 1
ATOM 784 O O . VAL A 1 100 ? -11.070 -7.343 12.061 1.00 79.06 100 VAL A O 1
ATOM 787 N N . ASN A 1 101 ? -13.005 -7.294 13.193 1.00 82.31 101 ASN A N 1
ATOM 788 C CA . ASN A 1 101 ? -12.982 -8.703 13.573 1.00 82.31 101 ASN A CA 1
ATOM 789 C C . ASN A 1 101 ? -13.608 -9.569 12.463 1.00 82.31 101 ASN A C 1
ATOM 791 O O . ASN A 1 101 ? -14.772 -9.951 12.552 1.00 82.31 101 ASN A O 1
ATOM 795 N N . SER A 1 102 ? -12.852 -9.820 11.390 1.00 85.06 102 SER A N 1
ATOM 796 C CA . SER A 1 102 ? -13.264 -10.671 10.267 1.00 85.06 102 SER A CA 1
ATOM 797 C C . SER A 1 102 ? -12.094 -11.515 9.767 1.00 85.06 102 SER A C 1
ATOM 799 O O . SER A 1 102 ? -11.078 -10.980 9.324 1.00 85.06 102 SER A O 1
ATOM 801 N N . GLU A 1 103 ? -12.261 -12.838 9.792 1.00 86.31 103 GLU A N 1
ATOM 802 C CA . GLU A 1 103 ? -11.273 -13.803 9.293 1.00 86.31 103 GLU A CA 1
ATOM 803 C C . GLU A 1 103 ? -11.028 -13.643 7.784 1.00 86.31 103 GLU A C 1
ATOM 805 O O . GLU A 1 103 ? -9.900 -13.750 7.306 1.00 86.31 103 GLU A O 1
ATOM 810 N N . GLN A 1 104 ? -12.071 -13.306 7.020 1.00 86.00 104 GLN A N 1
ATOM 811 C CA . GLN A 1 104 ? -11.942 -13.036 5.589 1.00 86.00 104 GLN A CA 1
ATOM 812 C C . GLN A 1 104 ? -11.008 -11.845 5.330 1.00 86.00 104 GLN A C 1
ATOM 814 O O . GLN A 1 104 ? -10.150 -11.914 4.451 1.00 86.00 104 GLN A O 1
ATOM 819 N N . ILE A 1 105 ? -11.155 -10.770 6.110 1.00 84.44 105 ILE A N 1
ATOM 820 C CA . ILE A 1 105 ? -10.293 -9.583 6.022 1.00 84.44 105 ILE A CA 1
ATOM 821 C C . ILE A 1 105 ? -8.863 -9.923 6.456 1.00 84.44 105 ILE A C 1
ATOM 823 O O . ILE A 1 105 ? -7.914 -9.438 5.846 1.00 84.44 105 ILE A O 1
ATOM 827 N N . GLU A 1 106 ? -8.699 -10.821 7.432 1.00 86.12 106 GLU A N 1
ATOM 828 C CA . GLU A 1 106 ? -7.380 -11.283 7.891 1.00 86.12 106 GLU A CA 1
ATOM 829 C C . GLU A 1 106 ? -6.618 -12.014 6.798 1.00 86.12 106 GLU A C 1
ATOM 831 O O . GLU A 1 106 ? -5.461 -11.705 6.508 1.00 86.12 106 GLU A O 1
ATOM 836 N N . ASN A 1 107 ? -7.296 -12.938 6.128 1.00 88.06 107 ASN A N 1
ATOM 837 C CA . ASN A 1 107 ? -6.706 -13.683 5.029 1.00 88.06 107 ASN A CA 1
ATOM 838 C C . ASN A 1 107 ? -6.353 -12.774 3.843 1.00 88.06 107 ASN A C 1
ATOM 840 O O . ASN A 1 107 ? -5.320 -12.980 3.206 1.00 88.06 107 ASN A O 1
ATOM 844 N N . LEU A 1 108 ? -7.158 -11.740 3.576 1.00 86.81 108 LEU A N 1
ATOM 845 C CA . LEU A 1 108 ? -6.853 -10.748 2.545 1.00 86.81 108 LEU A CA 1
ATOM 846 C C . LEU A 1 108 ? -5.608 -9.916 2.891 1.00 86.81 108 LEU A C 1
ATOM 848 O O . LEU A 1 108 ? -4.734 -9.776 2.036 1.00 86.81 108 LEU A O 1
ATOM 852 N N . PHE A 1 109 ? -5.468 -9.418 4.128 1.00 87.62 109 PHE A N 1
ATOM 853 C CA . PHE A 1 109 ? -4.250 -8.709 4.551 1.00 87.62 109 PHE A CA 1
ATOM 854 C C . PHE A 1 109 ? -3.006 -9.586 4.396 1.00 87.62 109 PHE A C 1
ATOM 856 O O . PHE A 1 109 ? -2.012 -9.146 3.814 1.00 87.62 109 PHE A O 1
ATOM 863 N N . LYS A 1 110 ? -3.075 -10.847 4.837 1.00 88.94 110 LYS A N 1
ATOM 864 C CA . LYS A 1 110 ? -1.967 -11.803 4.706 1.00 88.94 110 LYS A CA 1
ATOM 865 C C . LYS A 1 110 ? -1.591 -12.072 3.250 1.00 88.94 110 LYS A C 1
ATOM 867 O O . LYS A 1 110 ? -0.400 -12.109 2.943 1.00 88.94 110 LYS A O 1
ATOM 872 N N . ASP A 1 111 ? -2.563 -12.218 2.344 1.00 88.69 111 ASP A N 1
ATOM 873 C CA . ASP A 1 111 ? -2.277 -12.405 0.913 1.00 88.69 111 ASP A CA 1
ATOM 874 C C . ASP A 1 111 ? -1.588 -11.172 0.311 1.00 88.69 111 ASP A C 1
ATOM 876 O O . ASP A 1 111 ? -0.582 -11.308 -0.390 1.00 88.69 111 ASP A O 1
ATOM 880 N N . VAL A 1 112 ? -2.066 -9.962 0.630 1.00 89.62 112 VAL A N 1
ATOM 881 C CA . VAL A 1 112 ? -1.441 -8.716 0.157 1.00 89.62 112 VAL A CA 1
ATOM 882 C C . VAL A 1 112 ? -0.007 -8.587 0.673 1.00 89.62 112 VAL A C 1
ATOM 884 O O . VAL A 1 112 ? 0.908 -8.355 -0.122 1.00 89.62 112 VAL A O 1
ATOM 887 N N . ILE A 1 113 ? 0.210 -8.788 1.977 1.00 89.81 113 ILE A N 1
ATOM 888 C CA . ILE A 1 113 ? 1.543 -8.733 2.595 1.00 89.81 113 ILE A CA 1
ATOM 889 C C . ILE A 1 113 ? 2.466 -9.762 1.942 1.00 89.81 113 ILE A C 1
ATOM 891 O O . ILE A 1 113 ? 3.568 -9.421 1.517 1.00 89.81 113 ILE A O 1
ATOM 895 N N . ASN A 1 114 ? 2.016 -11.009 1.784 1.00 88.31 114 ASN A N 1
ATOM 896 C CA . ASN A 1 114 ? 2.830 -12.051 1.168 1.00 88.31 114 ASN A CA 1
ATOM 897 C C . ASN A 1 114 ? 3.235 -11.698 -0.274 1.00 88.31 114 ASN A C 1
ATOM 899 O O . ASN A 1 114 ? 4.376 -11.933 -0.676 1.00 88.31 114 ASN A O 1
ATOM 903 N N . ARG A 1 115 ? 2.345 -11.078 -1.058 1.00 86.50 115 ARG A N 1
ATOM 904 C CA . ARG A 1 115 ? 2.682 -10.616 -2.414 1.00 86.50 115 ARG A CA 1
ATOM 905 C C . ARG A 1 115 ? 3.739 -9.518 -2.414 1.00 86.50 115 ARG A C 1
ATOM 907 O O . ARG A 1 115 ? 4.672 -9.589 -3.217 1.00 86.50 115 ARG A O 1
ATOM 914 N N . LEU A 1 116 ? 3.623 -8.551 -1.509 1.00 86.50 116 LEU A N 1
ATOM 915 C CA . LEU A 1 116 ? 4.592 -7.464 -1.376 1.00 86.50 116 LEU A CA 1
ATOM 916 C C . LEU A 1 116 ? 5.954 -7.941 -0.858 1.00 86.50 116 LEU A C 1
ATOM 918 O O . LEU A 1 116 ? 6.967 -7.433 -1.323 1.00 86.50 116 LEU A O 1
ATOM 922 N N . LYS A 1 117 ? 5.996 -8.930 0.042 1.00 84.81 117 LYS A N 1
ATOM 923 C CA . LYS A 1 117 ? 7.243 -9.414 0.662 1.00 84.81 117 LYS A CA 1
ATOM 924 C C . LYS A 1 117 ? 7.957 -10.491 -0.137 1.00 84.81 117 LYS A C 1
ATOM 926 O O . LYS A 1 117 ? 9.182 -10.517 -0.186 1.00 84.81 117 LYS A O 1
ATOM 931 N N . THR A 1 118 ? 7.206 -11.396 -0.750 1.00 80.12 118 THR A N 1
ATOM 932 C CA . THR A 1 118 ? 7.789 -12.598 -1.358 1.00 80.12 118 THR A CA 1
ATOM 933 C C . THR A 1 118 ? 7.937 -12.456 -2.865 1.00 80.12 118 THR A C 1
ATOM 935 O O . THR A 1 118 ? 8.919 -12.917 -3.441 1.00 80.12 118 THR A O 1
ATOM 938 N N . HIS A 1 119 ? 6.973 -11.815 -3.528 1.00 75.56 119 HIS A N 1
ATOM 939 C CA . HIS A 1 119 ? 6.924 -11.795 -4.991 1.00 75.56 119 HIS A CA 1
ATOM 940 C C . HIS A 1 119 ? 7.479 -10.506 -5.592 1.00 75.56 119 HIS A C 1
ATOM 942 O O . HIS A 1 119 ? 8.140 -10.555 -6.626 1.00 75.56 119 HIS A O 1
ATOM 948 N N . LEU A 1 120 ? 7.239 -9.359 -4.955 1.00 78.88 120 LEU A N 1
ATOM 949 C CA . LEU A 1 120 ? 7.658 -8.063 -5.484 1.00 78.88 120 LEU A CA 1
ATOM 950 C C . LEU A 1 120 ? 9.174 -7.779 -5.370 1.00 78.88 120 LEU A C 1
ATOM 952 O O . LEU A 1 120 ? 9.730 -7.259 -6.341 1.00 78.88 120 LEU A O 1
ATOM 956 N N . PRO A 1 121 ? 9.891 -8.123 -4.275 1.00 77.00 121 PRO A N 1
ATOM 957 C CA . PRO A 1 121 ? 11.287 -7.710 -4.102 1.00 77.00 121 PRO A CA 1
ATOM 958 C C . PRO A 1 121 ? 12.250 -8.356 -5.096 1.00 77.00 121 PRO A C 1
ATOM 960 O O . PRO A 1 121 ? 13.266 -7.744 -5.419 1.00 77.00 121 PRO A O 1
ATOM 963 N N . VAL A 1 122 ? 11.893 -9.539 -5.617 1.00 74.75 122 VAL A N 1
ATOM 964 C CA . VAL A 1 122 ? 12.628 -10.259 -6.675 1.00 74.75 122 VAL A CA 1
ATOM 965 C C . VAL A 1 122 ? 12.882 -9.361 -7.887 1.00 74.75 122 VAL A C 1
ATOM 967 O O . VAL A 1 122 ? 13.936 -9.445 -8.506 1.00 74.75 122 VAL A O 1
ATOM 970 N N . TYR A 1 123 ? 11.941 -8.466 -8.184 1.00 76.88 123 TYR A N 1
ATOM 971 C CA . TYR A 1 123 ? 11.991 -7.586 -9.348 1.00 76.88 123 TYR A CA 1
ATOM 972 C C . TYR A 1 123 ? 12.234 -6.120 -8.951 1.00 76.88 123 TYR A C 1
ATOM 974 O O . TYR A 1 123 ? 12.980 -5.395 -9.607 1.00 76.88 123 TYR A O 1
ATOM 982 N N . ALA A 1 124 ? 11.654 -5.674 -7.832 1.00 79.31 124 ALA A N 1
ATOM 983 C CA . ALA A 1 124 ? 11.638 -4.265 -7.449 1.00 79.31 124 ALA A CA 1
ATOM 984 C C . ALA A 1 124 ? 13.016 -3.684 -7.116 1.00 79.31 124 ALA A C 1
ATOM 986 O O . ALA A 1 124 ? 13.261 -2.520 -7.420 1.00 79.31 124 ALA A O 1
ATOM 987 N N . HIS A 1 125 ? 13.930 -4.465 -6.532 1.00 75.94 125 HIS A N 1
ATOM 988 C CA . HIS A 1 125 ? 15.251 -3.957 -6.142 1.00 75.94 125 HIS A CA 1
ATOM 989 C C . HIS A 1 125 ? 16.117 -3.544 -7.337 1.00 75.94 125 HIS A C 1
ATOM 991 O O . HIS A 1 125 ? 16.869 -2.573 -7.248 1.00 75.94 125 HIS A O 1
ATOM 997 N N . HIS A 1 126 ? 16.013 -4.274 -8.447 1.00 74.25 126 HIS A N 1
ATOM 998 C CA . HIS A 1 126 ? 16.770 -3.991 -9.664 1.00 74.25 126 HIS A CA 1
ATOM 999 C C . HIS A 1 126 ? 16.156 -2.840 -10.468 1.00 74.25 126 HIS A C 1
ATOM 1001 O O . HIS A 1 126 ? 16.887 -2.065 -11.080 1.00 74.25 126 HIS A O 1
ATOM 1007 N N . THR A 1 127 ? 14.830 -2.704 -10.417 1.00 80.94 127 THR A N 1
ATOM 1008 C CA . THR A 1 127 ? 14.071 -1.716 -11.194 1.00 80.94 127 THR A CA 1
ATOM 1009 C C . THR A 1 127 ? 13.934 -0.370 -10.482 1.00 80.94 127 THR A C 1
ATOM 1011 O O . THR A 1 127 ? 14.206 0.675 -11.065 1.00 80.94 127 THR A O 1
ATOM 1014 N N . LEU A 1 128 ? 13.502 -0.378 -9.218 1.00 84.94 128 LEU A N 1
ATOM 1015 C CA . LEU A 1 128 ? 13.185 0.833 -8.450 1.00 84.94 128 LEU A CA 1
ATOM 1016 C C . LEU A 1 128 ? 14.361 1.317 -7.590 1.00 84.94 128 LEU A C 1
ATOM 1018 O O . LEU A 1 128 ? 14.374 2.459 -7.128 1.00 84.94 128 LEU A O 1
ATOM 1022 N N . GLY A 1 129 ? 15.354 0.452 -7.372 1.00 82.88 129 GLY A N 1
ATOM 1023 C CA . GLY A 1 129 ? 16.436 0.672 -6.422 1.00 82.88 129 GLY A CA 1
ATOM 1024 C C . GLY A 1 129 ? 16.026 0.350 -4.982 1.00 82.88 129 GLY A C 1
ATOM 1025 O O . GLY A 1 129 ? 15.077 -0.393 -4.728 1.00 82.88 129 GLY A O 1
ATOM 1026 N N . LYS A 1 130 ? 16.779 0.892 -4.021 1.00 81.56 130 LYS A N 1
ATOM 1027 C CA . LYS A 1 130 ? 16.542 0.712 -2.582 1.00 81.56 130 LYS A CA 1
ATOM 1028 C C . LYS A 1 130 ? 15.975 1.982 -1.964 1.00 81.56 130 LYS A C 1
ATOM 1030 O O . LYS A 1 130 ? 16.298 3.087 -2.395 1.00 81.56 130 LYS A O 1
ATOM 1035 N N . CYS A 1 131 ? 15.171 1.814 -0.918 1.00 85.31 131 CYS A N 1
ATOM 1036 C CA . CYS A 1 131 ? 14.846 2.913 -0.023 1.00 85.31 131 CYS A CA 1
ATOM 1037 C C . CYS A 1 131 ? 15.882 2.974 1.101 1.00 85.31 131 CYS A C 1
ATOM 1039 O O . CYS A 1 131 ? 15.851 2.149 2.012 1.00 85.31 131 CYS A O 1
ATOM 1041 N N . ASP A 1 132 ? 16.794 3.941 1.033 1.00 79.12 132 ASP A N 1
ATOM 1042 C CA . ASP A 1 132 ? 17.885 4.066 2.010 1.00 79.12 132 ASP A CA 1
ATOM 1043 C C . ASP A 1 132 ? 17.383 4.514 3.393 1.00 79.12 132 ASP A C 1
ATOM 1045 O O . ASP A 1 132 ? 17.930 4.118 4.417 1.00 79.12 132 ASP A O 1
ATOM 1049 N N . ASN A 1 133 ? 16.304 5.301 3.423 1.00 80.69 133 ASN A N 1
ATOM 1050 C CA . ASN A 1 133 ? 15.685 5.820 4.641 1.00 80.69 133 ASN A CA 1
ATOM 1051 C C . ASN A 1 133 ? 14.186 5.502 4.625 1.00 80.69 133 ASN A C 1
ATOM 1053 O O . ASN A 1 133 ? 13.384 6.356 4.232 1.00 80.69 133 ASN A O 1
ATOM 1057 N N . PRO A 1 134 ? 13.784 4.274 4.996 1.00 76.25 134 PRO A N 1
ATOM 1058 C CA . PRO A 1 134 ? 12.377 3.918 5.010 1.00 76.25 134 PRO A CA 1
ATOM 1059 C C 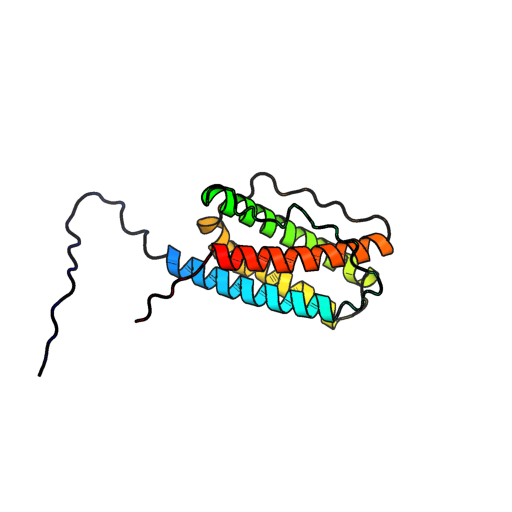. PRO A 1 134 ? 11.641 4.796 6.031 1.00 76.25 134 PRO A C 1
ATOM 1061 O O . PRO A 1 134 ? 12.144 4.967 7.147 1.00 76.25 134 PRO A O 1
ATOM 1064 N N . PRO A 1 135 ? 10.461 5.342 5.694 1.00 78.38 135 PRO A N 1
ATOM 1065 C CA . PRO A 1 135 ? 9.760 6.226 6.608 1.00 78.38 135 PRO A CA 1
ATOM 1066 C C . PRO A 1 135 ? 9.407 5.505 7.909 1.00 78.38 135 PRO A C 1
ATOM 1068 O O . PRO A 1 135 ? 9.085 4.311 7.911 1.00 78.38 135 PRO A O 1
ATOM 1071 N N . GLN A 1 136 ? 9.484 6.234 9.022 1.00 81.69 136 GLN A N 1
ATOM 1072 C CA . GLN A 1 136 ? 9.032 5.715 10.305 1.00 81.69 136 GLN A CA 1
ATOM 1073 C C . GLN A 1 136 ? 7.509 5.653 10.323 1.00 81.69 136 GLN A C 1
ATOM 1075 O O . GLN A 1 136 ? 6.824 6.590 9.913 1.00 81.69 136 GLN A O 1
ATOM 1080 N N . LEU A 1 137 ? 6.989 4.528 10.803 1.00 86.88 137 LEU A N 1
ATOM 1081 C CA . LEU A 1 137 ? 5.566 4.339 10.995 1.00 86.88 137 LEU A CA 1
ATOM 1082 C C . LEU A 1 137 ? 5.212 4.680 12.441 1.00 86.88 137 LEU A C 1
ATOM 1084 O O . LEU A 1 137 ? 5.847 4.179 13.365 1.00 86.88 137 LEU A O 1
ATOM 1088 N N . SER A 1 138 ? 4.207 5.532 12.622 1.00 83.12 138 SER A N 1
ATOM 1089 C CA . SER A 1 138 ? 3.655 5.860 13.934 1.00 83.12 138 SER A CA 1
ATOM 1090 C C . SER A 1 138 ? 2.227 5.339 13.996 1.00 83.12 138 SER A C 1
ATOM 1092 O O . SER A 1 138 ? 1.356 5.828 13.272 1.00 83.12 138 SER A O 1
ATOM 1094 N N . TRP A 1 139 ? 2.006 4.308 14.811 1.00 85.00 139 TRP A N 1
ATOM 1095 C CA . TRP A 1 139 ? 0.681 3.731 14.996 1.00 85.00 139 TRP A CA 1
ATOM 1096 C C . TRP A 1 139 ? -0.189 4.647 15.870 1.00 85.00 139 TRP A C 1
ATOM 1098 O O . TRP A 1 139 ? 0.278 5.104 16.917 1.00 85.00 139 TRP A O 1
ATOM 1108 N N . PRO A 1 140 ? -1.452 4.923 15.498 1.00 89.00 140 PRO A N 1
ATOM 1109 C CA . PRO A 1 140 ? -2.302 5.783 16.310 1.00 89.00 140 PRO A CA 1
ATOM 1110 C C . PRO A 1 140 ? -2.679 5.159 17.660 1.00 89.00 140 PRO A C 1
ATOM 1112 O O . PRO A 1 140 ? -3.076 4.001 17.741 1.00 89.00 140 PRO A O 1
ATOM 1115 N N . GLU A 1 141 ? -2.655 5.968 18.719 1.00 86.62 141 GLU A N 1
ATOM 1116 C CA . GLU A 1 141 ? -2.919 5.509 20.094 1.00 86.62 141 GLU A CA 1
ATOM 1117 C C . GLU A 1 141 ? -4.371 5.068 20.348 1.00 86.62 141 GLU A C 1
ATOM 1119 O O . GLU A 1 141 ? -4.629 4.269 21.246 1.00 86.62 141 GLU A O 1
ATOM 1124 N N . SER A 1 142 ? -5.342 5.593 19.589 1.00 89.94 142 SER A N 1
ATOM 1125 C CA . SER A 1 142 ? -6.763 5.283 19.787 1.00 89.94 142 SER A CA 1
ATOM 1126 C C . SER A 1 142 ? -7.340 4.465 18.639 1.00 89.94 142 SER A C 1
ATOM 1128 O O . SER A 1 142 ? -7.007 4.685 17.476 1.00 89.94 142 SER A O 1
ATOM 1130 N N . ILE A 1 143 ? -8.289 3.576 18.953 1.00 87.25 143 ILE A N 1
ATOM 1131 C CA . ILE A 1 143 ? -8.967 2.725 17.960 1.00 87.25 143 ILE A CA 1
ATOM 1132 C C . ILE A 1 143 ? -9.638 3.570 16.869 1.00 87.25 143 ILE A C 1
ATOM 1134 O O . ILE A 1 143 ? -9.567 3.225 15.693 1.00 87.25 143 ILE A O 1
ATOM 1138 N N . PHE A 1 144 ? -10.262 4.695 17.233 1.00 86.75 144 PHE A N 1
ATOM 1139 C CA . PHE A 1 144 ? -10.879 5.598 16.258 1.00 86.75 144 PHE A CA 1
ATOM 1140 C C . PHE A 1 144 ? -9.845 6.159 15.272 1.00 86.75 144 PHE A C 1
ATOM 1142 O O . PHE A 1 144 ? -10.051 6.083 14.062 1.00 86.75 144 PHE A O 1
ATOM 1149 N N . LYS A 1 145 ? -8.709 6.664 15.778 1.00 88.88 145 LYS A N 1
ATOM 1150 C CA . LYS A 1 145 ? -7.630 7.176 14.925 1.00 88.88 145 LYS A CA 1
ATOM 1151 C C . LYS A 1 145 ? -6.970 6.059 14.117 1.00 88.88 145 LYS A C 1
ATOM 1153 O O . LYS A 1 145 ? -6.632 6.290 12.967 1.00 88.88 145 LYS A O 1
ATOM 1158 N N . ALA A 1 146 ? -6.838 4.853 14.668 1.00 89.44 146 ALA A N 1
ATOM 1159 C CA . ALA A 1 146 ? -6.308 3.690 13.957 1.00 89.44 146 ALA A CA 1
ATOM 1160 C C . ALA A 1 146 ? -7.211 3.283 12.785 1.00 89.44 146 ALA A C 1
ATOM 1162 O O . ALA A 1 146 ? -6.723 3.069 11.677 1.00 89.44 146 ALA A O 1
ATOM 1163 N N . LYS A 1 147 ? -8.534 3.255 12.993 1.00 87.81 147 LYS A N 1
ATOM 1164 C CA . LYS A 1 147 ? -9.523 3.022 11.930 1.00 87.81 147 LYS A CA 1
ATOM 1165 C C . LYS A 1 147 ? -9.453 4.098 10.846 1.00 87.81 147 LYS A C 1
ATOM 1167 O O . LYS A 1 147 ? -9.407 3.764 9.666 1.00 87.81 147 LYS A O 1
ATOM 1172 N N . GLN A 1 148 ? -9.398 5.370 11.240 1.00 88.44 148 GLN A N 1
ATOM 1173 C CA . GLN A 1 148 ? -9.286 6.491 10.305 1.00 88.44 148 GLN A CA 1
ATOM 1174 C C . GLN A 1 148 ? -7.984 6.445 9.500 1.00 88.44 148 GLN A C 1
ATOM 1176 O O . GLN A 1 148 ? -8.007 6.535 8.277 1.00 88.44 148 GLN A O 1
ATOM 1181 N N . TRP A 1 149 ? -6.855 6.250 10.179 1.00 90.44 149 TRP A N 1
ATOM 1182 C CA . TRP A 1 149 ? -5.547 6.135 9.548 1.00 90.44 149 TRP A CA 1
ATOM 1183 C C . TRP A 1 149 ? -5.482 4.936 8.599 1.00 90.44 149 TRP A C 1
ATOM 1185 O O . TRP A 1 149 ? -4.981 5.079 7.492 1.00 90.44 149 TRP A O 1
ATOM 1195 N N . THR A 1 150 ? -6.058 3.789 8.978 1.00 90.19 150 THR A N 1
ATOM 1196 C CA . THR A 1 150 ? -6.160 2.605 8.104 1.00 90.19 150 THR A CA 1
ATOM 1197 C C . THR A 1 150 ? -6.942 2.931 6.835 1.00 90.19 150 THR A C 1
ATOM 1199 O O . THR A 1 150 ? -6.527 2.556 5.743 1.00 90.19 150 THR A O 1
ATOM 1202 N N . TRP A 1 151 ? -8.044 3.672 6.950 1.00 88.31 151 TRP A N 1
ATOM 1203 C CA . TRP A 1 151 ? -8.826 4.091 5.790 1.00 88.31 151 TRP A CA 1
ATOM 1204 C C . TRP A 1 151 ? -8.031 5.017 4.857 1.00 88.31 151 TRP A C 1
ATOM 1206 O O . TRP A 1 151 ? -7.924 4.749 3.660 1.00 88.31 151 TRP A O 1
ATOM 1216 N N . ASN A 1 152 ? -7.398 6.053 5.415 1.00 89.94 152 ASN A N 1
ATOM 1217 C CA . ASN A 1 152 ? -6.533 6.980 4.676 1.00 89.94 152 ASN A CA 1
ATOM 1218 C C . ASN A 1 152 ? -5.342 6.263 4.023 1.00 89.94 152 ASN A C 1
ATOM 1220 O O . ASN A 1 152 ? -4.942 6.588 2.903 1.00 89.94 152 ASN A O 1
ATOM 1224 N N . PHE A 1 153 ? -4.777 5.276 4.720 1.00 92.38 153 PHE A N 1
ATOM 1225 C CA . PHE A 1 153 ? -3.704 4.429 4.224 1.00 92.38 153 PHE A CA 1
ATOM 1226 C C . PHE A 1 153 ? -4.143 3.636 2.999 1.00 92.38 153 PHE A C 1
ATOM 1228 O O . PHE A 1 153 ? -3.437 3.650 1.992 1.00 92.38 153 PHE A O 1
ATOM 1235 N N . LEU A 1 154 ? -5.297 2.968 3.059 1.00 91.00 154 LEU A N 1
ATOM 1236 C CA . LEU A 1 154 ? -5.790 2.177 1.938 1.00 91.00 154 LEU A CA 1
ATOM 1237 C C . LEU A 1 154 ? -6.089 3.062 0.722 1.00 91.00 154 LEU A C 1
ATOM 1239 O O . LEU A 1 154 ? -5.709 2.703 -0.389 1.00 91.00 154 LEU A O 1
ATOM 1243 N N . ASP A 1 155 ? -6.710 4.229 0.926 1.00 89.81 155 ASP A N 1
ATOM 1244 C CA . ASP A 1 155 ? -7.003 5.182 -0.158 1.00 89.81 155 ASP A CA 1
ATOM 1245 C C . ASP A 1 155 ? -5.723 5.723 -0.811 1.00 89.81 155 ASP A C 1
ATOM 1247 O O . ASP A 1 155 ? -5.541 5.663 -2.030 1.00 89.81 155 ASP A O 1
ATOM 1251 N N . SER A 1 156 ? -4.762 6.147 0.016 1.00 92.62 156 SER A N 1
ATOM 1252 C CA . SER A 1 156 ? -3.446 6.588 -0.458 1.00 92.62 156 SER A CA 1
ATOM 1253 C C . SER A 1 156 ? -2.699 5.462 -1.186 1.00 92.62 156 SER A C 1
ATOM 1255 O O . SER A 1 156 ? -2.016 5.713 -2.178 1.00 92.62 156 SER A O 1
ATOM 1257 N N . SER A 1 157 ? -2.847 4.217 -0.725 1.00 93.75 157 SER A N 1
ATOM 1258 C CA . SER A 1 157 ? -2.223 3.037 -1.331 1.00 93.75 157 SER A CA 1
ATOM 1259 C C . SER A 1 157 ? -2.786 2.729 -2.714 1.00 93.75 157 SER A C 1
ATOM 1261 O O . SER A 1 157 ? -2.010 2.439 -3.623 1.00 93.75 157 SER A O 1
ATOM 1263 N N . ASP A 1 158 ? -4.105 2.821 -2.905 1.00 92.81 158 ASP A N 1
ATOM 1264 C CA . ASP A 1 158 ? -4.734 2.605 -4.214 1.00 92.81 158 ASP A CA 1
ATOM 1265 C C . ASP A 1 158 ? -4.189 3.586 -5.260 1.00 92.81 158 ASP A C 1
ATOM 1267 O O . ASP A 1 158 ? -3.743 3.182 -6.342 1.00 92.81 158 ASP A O 1
ATOM 1271 N N . LYS A 1 159 ? -4.137 4.871 -4.891 1.00 93.00 159 LYS A N 1
ATOM 1272 C CA . LYS A 1 159 ? -3.602 5.931 -5.746 1.00 93.00 159 LYS A CA 1
ATOM 1273 C C . LYS A 1 159 ? -2.113 5.749 -6.028 1.00 93.00 159 LYS A C 1
ATOM 1275 O O . LYS A 1 159 ? -1.697 5.846 -7.181 1.00 93.00 159 LYS A O 1
ATOM 1280 N N . PHE A 1 160 ? -1.323 5.440 -5.002 1.00 95.31 160 PHE A N 1
ATOM 1281 C CA . PHE A 1 160 ? 0.101 5.150 -5.150 1.00 95.31 160 PHE A CA 1
ATOM 1282 C C . PHE A 1 160 ? 0.353 4.006 -6.131 1.00 95.31 160 PHE A C 1
ATOM 1284 O O . PHE A 1 160 ? 1.185 4.135 -7.026 1.00 95.31 160 PHE A O 1
ATOM 1291 N N . LEU A 1 161 ? -0.377 2.896 -5.991 1.00 94.75 161 LEU A N 1
ATOM 1292 C CA . LEU A 1 161 ? -0.232 1.742 -6.875 1.00 94.75 161 LEU A CA 1
ATOM 1293 C C . LEU A 1 161 ? -0.650 2.077 -8.301 1.00 94.75 161 LEU A C 1
ATOM 1295 O O . LEU A 1 161 ? 0.008 1.631 -9.235 1.00 94.75 161 LEU A O 1
ATOM 1299 N N . GLN A 1 162 ? -1.700 2.880 -8.485 1.00 94.00 162 GLN A N 1
ATOM 1300 C CA . GLN A 1 162 ? -2.093 3.361 -9.807 1.00 94.00 162 GLN A CA 1
ATOM 1301 C C . GLN A 1 162 ? -0.980 4.183 -10.473 1.00 94.00 162 GLN A C 1
ATOM 1303 O O . GLN A 1 162 ? -0.661 3.940 -11.637 1.00 94.00 162 GLN A O 1
ATOM 1308 N N . ASP A 1 163 ? -0.388 5.134 -9.748 1.00 93.56 163 ASP A N 1
ATOM 1309 C CA . ASP A 1 163 ? 0.705 5.958 -10.269 1.00 93.56 163 ASP A CA 1
ATOM 1310 C C . ASP A 1 163 ? 1.969 5.121 -10.523 1.00 93.56 163 ASP A C 1
ATOM 1312 O O . ASP A 1 163 ? 2.646 5.327 -11.529 1.00 93.56 163 ASP A O 1
ATOM 1316 N N . LEU A 1 164 ? 2.261 4.134 -9.670 1.00 92.81 164 LEU A N 1
ATOM 1317 C CA . LEU A 1 164 ? 3.389 3.221 -9.854 1.00 92.81 164 LEU A CA 1
ATOM 1318 C C . LEU A 1 164 ? 3.205 2.312 -11.074 1.00 92.81 164 LEU A C 1
ATOM 1320 O O . LEU A 1 164 ? 4.138 2.134 -11.847 1.00 92.81 164 LEU A O 1
ATOM 1324 N N . ILE A 1 165 ? 2.012 1.751 -11.265 1.00 92.06 165 ILE A N 1
ATOM 1325 C CA . ILE A 1 165 ? 1.686 0.936 -12.442 1.00 92.06 165 ILE A CA 1
ATOM 1326 C C . ILE A 1 165 ? 1.877 1.756 -13.722 1.00 92.06 165 ILE A C 1
ATOM 1328 O O . ILE A 1 165 ? 2.470 1.261 -14.671 1.00 92.06 165 ILE A O 1
ATOM 1332 N N . HIS A 1 166 ? 1.432 3.015 -13.732 1.00 90.50 166 HIS A N 1
ATOM 1333 C CA . HIS A 1 166 ? 1.628 3.909 -14.874 1.00 90.50 166 HIS A CA 1
ATOM 1334 C C . HIS A 1 166 ? 3.106 4.271 -15.091 1.00 90.50 166 HIS A C 1
ATOM 1336 O O . HIS A 1 166 ? 3.569 4.327 -16.223 1.00 90.50 166 HIS A O 1
ATOM 1342 N N . LEU A 1 167 ? 3.877 4.466 -14.018 1.00 88.75 167 LEU A N 1
ATOM 1343 C CA . LEU A 1 167 ? 5.319 4.708 -14.112 1.00 88.75 167 LEU A CA 1
ATOM 1344 C C . LEU A 1 167 ? 6.082 3.509 -14.700 1.00 88.75 167 LEU A C 1
ATOM 1346 O O . LEU A 1 167 ? 7.104 3.694 -15.356 1.00 88.75 167 LEU A O 1
ATOM 1350 N N . LEU A 1 168 ? 5.608 2.290 -14.440 1.00 86.25 168 LEU A N 1
ATOM 1351 C CA . LEU A 1 168 ? 6.246 1.046 -14.871 1.00 86.25 168 LEU A CA 1
ATOM 1352 C C . LEU A 1 168 ? 5.838 0.586 -16.274 1.00 86.25 168 LEU A C 1
ATOM 1354 O O . LEU A 1 168 ? 6.336 -0.464 -16.674 1.00 86.25 168 LEU A O 1
ATOM 1358 N N . GLU A 1 169 ? 4.963 1.333 -16.969 1.00 76.88 169 GLU A N 1
ATOM 1359 C CA . GLU A 1 169 ? 4.316 0.981 -18.244 1.00 76.88 169 GLU A CA 1
ATOM 1360 C C . GLU A 1 169 ? 5.086 -0.078 -19.048 1.00 76.88 169 GLU A C 1
ATOM 1362 O O . GLU A 1 169 ? 6.054 0.209 -19.760 1.00 76.88 169 GLU A O 1
ATOM 1367 N N . CYS A 1 170 ? 4.656 -1.337 -18.916 1.00 72.38 170 CYS A N 1
ATOM 1368 C CA . CYS A 1 170 ? 5.179 -2.416 -19.730 1.00 72.38 170 CYS A CA 1
ATOM 1369 C C . CYS A 1 170 ? 4.576 -2.297 -21.132 1.00 72.38 170 CYS A C 1
ATOM 1371 O O . CYS A 1 170 ? 3.393 -2.560 -21.357 1.00 72.38 170 CYS A O 1
ATOM 1373 N N . HIS A 1 171 ? 5.405 -1.941 -22.108 1.00 60.44 171 HIS A N 1
ATOM 1374 C CA . HIS A 1 171 ? 5.085 -2.206 -23.501 1.00 60.44 171 HIS A CA 1
ATOM 1375 C C . HIS A 1 171 ? 5.456 -3.656 -23.804 1.00 60.44 171 HIS A C 1
ATOM 1377 O O . HIS A 1 171 ? 6.617 -3.964 -24.083 1.00 60.44 171 HIS A O 1
ATOM 1383 N N . GLU A 1 172 ? 4.473 -4.557 -23.754 1.00 53.38 172 GLU A N 1
ATOM 1384 C CA . GLU A 1 172 ? 4.621 -5.837 -24.440 1.00 53.38 172 GLU A CA 1
ATOM 1385 C C . GLU A 1 172 ? 4.829 -5.517 -25.923 1.00 53.38 172 GLU A C 1
ATOM 1387 O O . GLU A 1 172 ? 3.954 -4.960 -26.589 1.00 53.38 172 GLU A O 1
ATOM 1392 N N . ALA A 1 173 ? 6.029 -5.802 -26.432 1.00 44.38 173 ALA A N 1
ATOM 1393 C CA . ALA A 1 173 ? 6.255 -5.821 -27.864 1.00 44.38 173 ALA A CA 1
ATOM 1394 C C . ALA A 1 173 ? 5.309 -6.885 -28.431 1.00 44.38 173 ALA A C 1
ATOM 1396 O O . ALA A 1 173 ? 5.539 -8.079 -28.238 1.00 44.38 173 ALA A O 1
ATOM 1397 N N . ASN A 1 174 ? 4.209 -6.440 -29.045 1.00 36.94 174 ASN A N 1
ATOM 1398 C CA . ASN A 1 174 ? 3.305 -7.325 -29.769 1.00 36.94 174 ASN A CA 1
ATOM 1399 C C . ASN A 1 174 ? 4.147 -8.161 -30.753 1.00 36.94 174 ASN A C 1
ATOM 1401 O O . ASN A 1 174 ? 4.944 -7.563 -31.485 1.00 36.94 174 ASN A O 1
ATOM 1405 N N . PRO A 1 175 ? 4.022 -9.500 -30.733 1.00 44.03 175 PRO A N 1
ATOM 1406 C CA . PRO A 1 175 ? 4.764 -10.378 -31.632 1.00 44.03 175 PRO A CA 1
ATOM 1407 C C . PRO A 1 175 ? 4.423 -10.141 -33.108 1.00 44.03 175 PRO A C 1
ATOM 1409 O O . PRO A 1 175 ? 3.272 -9.741 -33.408 1.00 44.03 175 PRO A O 1
#

Mean predicted aligned error: 10.24 Å

Radius of gyration: 20.29 Å; Cα contacts (8 Å, |Δi|>4): 166; chains: 1; bounding box: 52×37×72 Å

Foldseek 3Di:
DDDDDDDDDDPDDDDDDPDPPPVQLVLLVQLLVLLVVLLVLLVVLLVPLPLPADAPPDADPLLDQDPPDPLLVSLLSLQLSLLQLLVLLVVCLVCVCLRDVDPVSNVSSVVSNCSSPPPNVVRSCVPSNHNPQRDDDDQDPDSSVNNNVSNSSSVSNSVSSVVVSVSSDRDPPDD

Sequence (175 aa):
MKSTAGIQTLCFVLSVNLCTLTAFPADLCRMEAILKRVKHELQKLQSGLDIHVKHNGEFIHHLMISKSLPTPQQYKSAACGLSYMEKALEEIEKHQKLIVNSEQIENLFKDVINRLKTHLPVYAHHTLGKCDNPPQLSWPESIFKAKQWTWNFLDSSDKFLQDLIHLLECHEANP